Protein AF-A0A7X9L9F7-F1 (afdb_monomer)

Mean predicted aligned error: 1.88 Å

Nearest PDB structures (foldseek):
  4etw-assembly2_C  TM=7.293E-01  e=1.050E-01  Shigella flexneri
  2vav-assembly4_H  TM=7.350E-01  e=4.152E-01  Hapsidospora chrysogena
  3qit-assembly1_A  TM=7.151E-01  e=1.532E+00  Moorena producens 19L
  3qit-assembly2_D  TM=6.453E-01  e=1.335E+00  Moorena producens 19L
  3qit-assembly2_C  TM=7.151E-01  e=2.160E+00  Moorena producens 19L

Radius of gyration: 10.87 Å; Cα contacts (8 Å, |Δi|>4): 77; chains: 1; bounding box: 26×17×28 Å

Sequence (55 aa):
AVIVQGRYDLPCPARTAWDLHRAWPQADLRLVQAGHAATEPAIAAELVRATDSFA

Solvent-accessible surface area (backbone atoms only — not comparable to f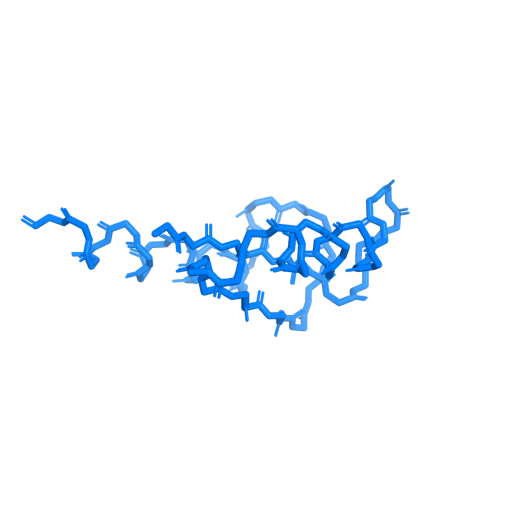ull-atom values): 3266 Å² total; per-residue (Å²): 102,76,45,82,42,22,64,61,12,75,95,61,44,50,64,59,62,49,53,49,32,72,76,38,72,81,37,48,77,43,78,40,98,35,46,74,57,66,81,39,69,65,47,37,52,50,51,51,57,54,55,64,73,72,111

pLDDT: mean 97.74, std 2.29, range [81.94, 98.69]

Foldseek 3Di:
DEAEEECAAPVDHCVVVVVVCVVVVPYHYHYDPDYDDCPDPGNVVVVVVVVVVVD

Secondary structure (DSSP, 8-state):
-EEEEETT-SSS-THHHHHHHHH-TTSEEEEES--S-TTSHHHHHHHHHHHHTT-

Structure (mmCIF, N/CA/C/O backbone):
data_AF-A0A7X9L9F7-F1
#
_entry.id   AF-A0A7X9L9F7-F1
#
loop_
_atom_site.group_PDB
_atom_site.id
_atom_site.type_symbol
_atom_site.label_atom_id
_atom_site.label_alt_id
_atom_site.label_comp_id
_atom_site.label_asym_id
_atom_site.label_entity_id
_atom_site.label_seq_id
_atom_site.pdbx_PDB_ins_code
_atom_site.Cartn_x
_atom_site.Cartn_y
_atom_site.Cartn_z
_atom_site.occupancy
_atom_site.B_iso_or_equiv
_atom_site.auth_seq_id
_atom_site.auth_comp_id
_atom_site.auth_asym_id
_atom_site.auth_atom_id
_atom_site.pdbx_PDB_model_num
ATOM 1 N N . ALA A 1 1 ? -10.104 1.471 8.207 1.00 95.25 1 ALA A N 1
ATOM 2 C CA . ALA A 1 1 ? -9.007 0.716 7.564 1.00 95.25 1 ALA A CA 1
ATOM 3 C C . ALA A 1 1 ? -8.578 1.452 6.304 1.00 95.25 1 ALA A C 1
ATOM 5 O O . ALA A 1 1 ? -9.407 2.158 5.741 1.00 95.25 1 ALA A O 1
ATOM 6 N N . VAL A 1 2 ? -7.319 1.318 5.885 1.00 98.38 2 VAL A N 1
ATOM 7 C CA . VAL A 1 2 ? -6.761 2.012 4.712 1.00 98.38 2 VAL A CA 1
ATOM 8 C C . VAL A 1 2 ? -6.095 0.981 3.801 1.00 98.38 2 VAL A C 1
ATOM 10 O O . VAL A 1 2 ? -5.420 0.077 4.292 1.00 98.38 2 VAL A O 1
ATOM 13 N N . ILE A 1 3 ? -6.295 1.115 2.490 1.00 98.56 3 ILE A N 1
ATOM 14 C CA . ILE A 1 3 ? -5.649 0.323 1.440 1.00 98.56 3 ILE A CA 1
ATOM 15 C C . ILE A 1 3 ? -4.764 1.280 0.641 1.00 98.56 3 ILE A C 1
ATOM 17 O O . ILE A 1 3 ? -5.277 2.176 -0.025 1.00 98.56 3 ILE A O 1
ATOM 21 N N . VAL A 1 4 ? -3.446 1.095 0.689 1.00 98.56 4 VAL A N 1
ATOM 22 C CA . VAL A 1 4 ? -2.489 1.869 -0.116 1.00 98.56 4 VAL A CA 1
ATOM 23 C C . VAL A 1 4 ? -1.987 0.980 -1.247 1.00 98.56 4 VAL A C 1
ATOM 25 O O . VAL A 1 4 ? -1.453 -0.093 -0.982 1.00 98.56 4 VAL A O 1
ATOM 28 N N . GLN A 1 5 ? -2.166 1.410 -2.496 1.00 98.69 5 GLN A N 1
ATOM 29 C CA . GLN A 1 5 ? -1.808 0.624 -3.677 1.00 98.69 5 GLN A CA 1
ATOM 30 C C . GLN A 1 5 ? -1.064 1.477 -4.708 1.00 98.69 5 GLN A C 1
ATOM 32 O O . GLN A 1 5 ? -1.500 2.576 -5.063 1.00 98.69 5 GLN A O 1
ATOM 37 N N . GLY A 1 6 ? 0.035 0.949 -5.247 1.00 98.56 6 GLY A N 1
ATOM 38 C CA . GLY A 1 6 ? 0.730 1.567 -6.371 1.00 98.56 6 GLY A CA 1
ATOM 39 C C . GLY A 1 6 ? -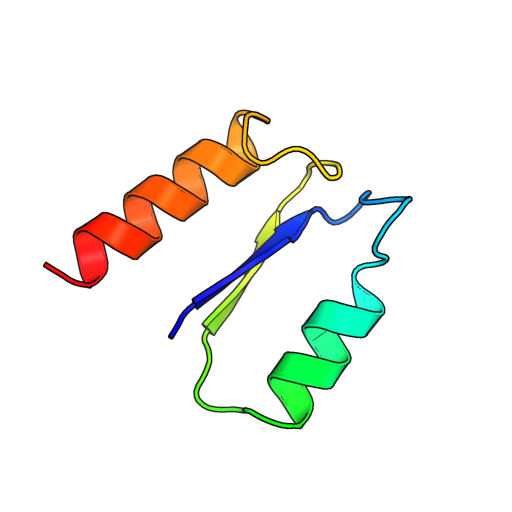0.026 1.380 -7.684 1.00 98.56 6 GLY A C 1
ATOM 40 O O . GLY A 1 6 ? -0.491 0.287 -8.013 1.00 98.56 6 GLY A O 1
ATOM 41 N N . ARG A 1 7 ? -0.149 2.456 -8.464 1.00 98.00 7 ARG A N 1
ATOM 42 C CA . ARG A 1 7 ? -0.805 2.455 -9.780 1.00 98.00 7 ARG A CA 1
ATOM 43 C C . ARG A 1 7 ? -0.085 1.569 -10.799 1.00 98.00 7 ARG A C 1
ATOM 45 O O . ARG A 1 7 ? -0.747 1.018 -11.675 1.00 98.00 7 ARG A O 1
ATOM 52 N N . TYR A 1 8 ? 1.238 1.462 -10.697 1.00 97.88 8 TYR A N 1
ATOM 53 C CA . TYR A 1 8 ? 2.099 0.712 -11.616 1.00 97.88 8 TYR A CA 1
ATOM 54 C C . TYR A 1 8 ? 2.663 -0.565 -10.974 1.00 97.88 8 TYR A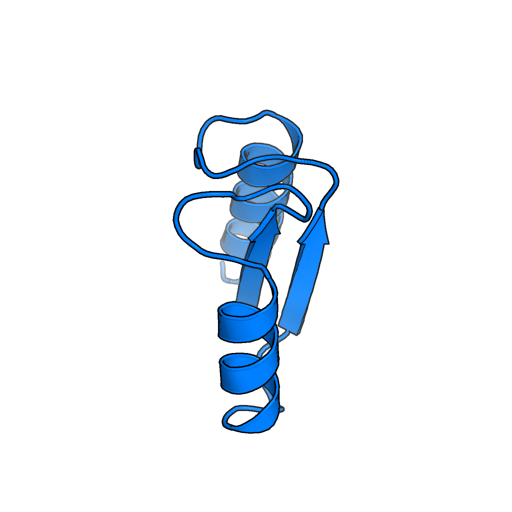 C 1
ATOM 56 O O . TYR A 1 8 ? 3.684 -1.083 -11.419 1.00 97.88 8 TYR A O 1
ATOM 64 N N . ASP A 1 9 ? 2.013 -1.067 -9.922 1.00 98.19 9 ASP A N 1
ATOM 65 C CA . ASP A 1 9 ? 2.328 -2.357 -9.311 1.00 98.19 9 ASP A CA 1
ATOM 66 C C . ASP A 1 9 ? 2.090 -3.495 -10.324 1.00 98.19 9 ASP A C 1
ATOM 68 O O . ASP A 1 9 ? 0.961 -3.737 -10.760 1.00 98.19 9 ASP A O 1
ATOM 72 N N . LEU A 1 10 ? 3.177 -4.156 -10.736 1.00 96.94 10 LEU A N 1
ATOM 73 C CA . LEU A 1 10 ? 3.146 -5.266 -11.691 1.00 96.94 10 LEU A CA 1
ATOM 74 C C . LEU A 1 10 ? 2.831 -6.618 -11.024 1.00 96.94 10 LEU A C 1
ATOM 76 O O . LEU A 1 10 ? 2.004 -7.343 -11.582 1.00 96.94 10 LEU A O 1
ATOM 80 N N . PRO A 1 11 ? 3.438 -6.988 -9.871 1.00 97.19 11 PRO A N 1
ATOM 81 C CA . PRO A 1 11 ? 3.077 -8.217 -9.160 1.00 97.19 11 PRO A CA 1
ATOM 82 C C . PRO A 1 11 ? 1.606 -8.279 -8.737 1.00 97.19 11 PRO A C 1
ATOM 84 O O . PRO A 1 11 ? 0.968 -9.323 -8.870 1.00 97.19 11 PRO A O 1
ATOM 87 N N . CYS A 1 12 ? 1.068 -7.160 -8.250 1.00 96.44 12 CYS A N 1
ATOM 88 C CA . CYS A 1 12 ? -0.281 -7.044 -7.712 1.00 96.44 12 CYS A CA 1
ATOM 89 C C . CYS A 1 12 ? -1.007 -5.874 -8.395 1.00 96.44 12 CYS A C 1
ATOM 91 O O . CYS A 1 12 ? -1.034 -4.768 -7.861 1.00 96.44 12 CYS A O 1
ATOM 93 N N . PRO A 1 13 ? -1.627 -6.078 -9.571 1.00 96.25 13 PRO A N 1
ATOM 94 C CA . PRO A 1 13 ? -2.278 -4.993 -10.298 1.00 96.25 13 PRO A CA 1
ATOM 95 C C . PRO A 1 13 ? -3.368 -4.302 -9.474 1.00 96.25 13 PRO A C 1
ATOM 97 O O . PRO A 1 13 ? -4.161 -4.968 -8.811 1.00 96.25 13 PRO A O 1
ATOM 100 N N . ALA A 1 14 ? -3.508 -2.979 -9.624 1.00 97.44 14 ALA A N 1
ATOM 101 C CA . ALA A 1 14 ? -4.457 -2.143 -8.871 1.00 97.44 14 ALA A CA 1
ATOM 102 C C . ALA A 1 14 ? -5.925 -2.628 -8.873 1.00 97.44 14 ALA A C 1
ATOM 104 O O . ALA A 1 14 ? -6.708 -2.254 -7.999 1.00 97.44 14 ALA A O 1
ATOM 105 N N . ARG A 1 15 ? -6.305 -3.486 -9.830 1.00 98.00 15 ARG A N 1
ATOM 106 C CA . ARG A 1 15 ? -7.610 -4.155 -9.861 1.00 98.00 15 ARG A CA 1
ATOM 107 C C . ARG A 1 15 ? -7.891 -4.964 -8.591 1.00 98.00 15 ARG A C 1
ATOM 109 O O . ARG A 1 15 ? -9.027 -4.950 -8.140 1.00 98.00 15 ARG A O 1
ATOM 116 N N . THR A 1 16 ? -6.899 -5.629 -7.998 1.00 98.06 16 THR A N 1
ATOM 117 C CA . THR A 1 16 ? -7.110 -6.425 -6.773 1.00 98.06 16 THR A CA 1
ATOM 118 C C . THR A 1 16 ? -7.466 -5.536 -5.580 1.00 98.06 16 THR A C 1
ATOM 120 O O . THR A 1 16 ? -8.406 -5.841 -4.850 1.00 98.06 16 THR A O 1
ATOM 123 N N . ALA A 1 17 ? -6.787 -4.396 -5.426 1.00 98.44 17 ALA A N 1
ATOM 124 C CA . ALA A 1 17 ? -7.095 -3.406 -4.397 1.00 98.44 17 ALA A CA 1
ATOM 125 C C . ALA A 1 17 ? -8.476 -2.762 -4.613 1.00 98.44 17 ALA A C 1
ATOM 127 O O . ALA A 1 17 ? -9.217 -2.540 -3.656 1.00 98.44 17 ALA A O 1
ATOM 128 N N . TRP A 1 18 ? -8.856 -2.517 -5.873 1.00 98.31 18 TRP A N 1
ATOM 129 C CA . TRP A 1 18 ? -10.197 -2.046 -6.228 1.00 98.31 18 TRP A CA 1
ATOM 130 C C . TRP A 1 18 ? -11.286 -3.075 -5.907 1.00 98.31 18 TRP A C 1
ATOM 132 O O . TRP A 1 18 ? -12.302 -2.728 -5.309 1.00 98.31 18 TRP A O 1
ATOM 142 N N . ASP A 1 19 ? -11.075 -4.342 -6.263 1.00 98.56 19 ASP A N 1
ATOM 143 C CA . ASP A 1 19 ? -12.018 -5.423 -5.969 1.00 98.56 19 ASP A CA 1
ATOM 144 C C . ASP A 1 19 ? -12.176 -5.609 -4.447 1.00 98.56 19 ASP A C 1
ATOM 146 O O . ASP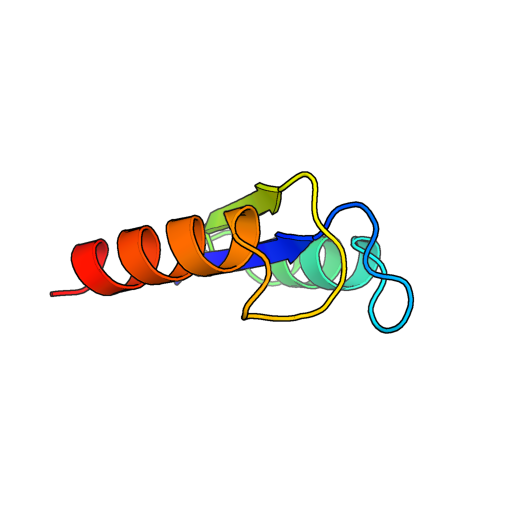 A 1 19 ? -13.301 -5.764 -3.964 1.00 98.56 19 ASP A O 1
ATOM 150 N N . LEU A 1 20 ? -11.084 -5.485 -3.679 1.00 98.50 20 LEU A N 1
ATOM 151 C CA . LEU A 1 20 ? -11.124 -5.479 -2.215 1.00 98.50 20 LEU A CA 1
ATOM 152 C C . LEU A 1 20 ? -11.934 -4.298 -1.668 1.00 98.50 20 LEU A C 1
ATOM 154 O O . LEU A 1 20 ? -12.799 -4.504 -0.823 1.00 98.50 20 LEU A O 1
ATOM 158 N N . HIS A 1 21 ? -11.709 -3.079 -2.161 1.00 98.56 21 HIS A N 1
ATOM 159 C CA . HIS A 1 21 ? -12.482 -1.906 -1.744 1.00 98.56 21 HIS A CA 1
ATOM 160 C C . HIS A 1 21 ? -13.974 -2.044 -2.082 1.00 98.56 21 HIS A C 1
ATOM 162 O O . HIS A 1 2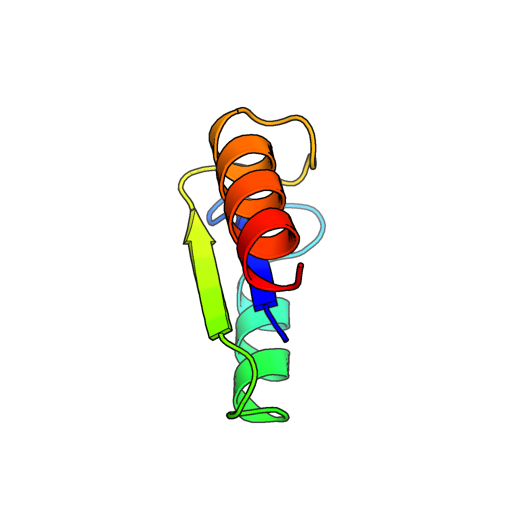1 ? -14.831 -1.684 -1.283 1.00 98.56 21 HIS A O 1
ATOM 168 N N . ARG A 1 22 ? -14.320 -2.639 -3.230 1.00 98.44 22 ARG A N 1
ATOM 169 C CA . ARG A 1 22 ? -15.723 -2.915 -3.576 1.00 98.44 22 ARG A CA 1
ATOM 170 C C . ARG A 1 22 ? -16.380 -3.925 -2.637 1.00 98.44 22 ARG A C 1
ATOM 172 O O . ARG A 1 22 ? -17.564 -3.783 -2.346 1.00 98.44 22 ARG A O 1
ATOM 179 N N . ALA A 1 23 ? -15.638 -4.937 -2.189 1.00 98.69 23 ALA A N 1
ATOM 180 C CA . ALA A 1 23 ? -16.112 -5.906 -1.201 1.00 98.69 23 ALA A CA 1
ATOM 181 C C . ALA A 1 23 ? -16.102 -5.344 0.233 1.00 98.69 23 ALA A C 1
ATOM 183 O O . ALA A 1 23 ? -16.869 -5.806 1.078 1.00 98.69 23 ALA A O 1
ATOM 184 N N . TRP A 1 24 ? -15.272 -4.330 0.499 1.00 98.62 24 TRP A N 1
ATOM 185 C CA . TRP A 1 24 ? -15.145 -3.650 1.786 1.00 98.62 24 TRP A CA 1
ATOM 186 C C . TRP A 1 24 ? -15.205 -2.115 1.639 1.00 98.62 24 TRP A C 1
ATOM 188 O O . TRP A 1 24 ? -14.185 -1.432 1.773 1.00 98.62 24 TRP A O 1
ATOM 198 N N . PRO A 1 25 ? -16.401 -1.543 1.389 1.00 98.06 25 PRO A N 1
ATOM 199 C CA . PRO A 1 25 ? -16.553 -0.128 1.023 1.00 98.06 25 PRO A CA 1
ATOM 200 C C . PRO A 1 25 ? -16.111 0.874 2.095 1.00 98.06 25 PRO A C 1
ATOM 202 O O . PRO A 1 25 ? -15.854 2.034 1.794 1.00 98.06 25 PRO A O 1
ATOM 205 N N . GLN A 1 26 ? -16.039 0.445 3.357 1.00 98.31 26 GLN A N 1
ATOM 206 C CA . GLN A 1 26 ? -15.600 1.271 4.481 1.00 98.31 26 GLN A CA 1
ATOM 207 C C . GLN A 1 26 ? -14.073 1.456 4.532 1.00 98.31 26 GLN A C 1
ATOM 209 O O . GLN A 1 26 ? -13.589 2.266 5.324 1.00 98.31 26 GLN A O 1
ATOM 214 N N . ALA A 1 27 ? -13.300 0.686 3.759 1.00 98.31 27 ALA A N 1
ATOM 215 C CA . ALA A 1 27 ? -11.858 0.876 3.659 1.00 98.31 27 ALA A CA 1
ATOM 216 C C . ALA A 1 27 ? -11.529 2.039 2.714 1.00 98.31 27 ALA A C 1
ATOM 218 O O . ALA A 1 27 ? -12.023 2.083 1.594 1.00 98.31 27 ALA A O 1
ATOM 219 N N . ASP A 1 28 ? -10.663 2.953 3.145 1.00 98.38 28 ASP A N 1
ATOM 220 C CA . ASP A 1 28 ? -10.190 4.078 2.332 1.00 98.38 28 ASP A CA 1
ATOM 221 C C . ASP A 1 28 ? -9.130 3.597 1.327 1.00 98.38 28 ASP A C 1
ATOM 223 O O . ASP A 1 28 ? -8.032 3.200 1.727 1.00 98.38 28 ASP A O 1
ATOM 227 N N . LEU A 1 29 ? -9.471 3.581 0.034 1.00 98.50 29 LEU A N 1
ATOM 228 C CA . LEU A 1 29 ? -8.563 3.173 -1.038 1.00 98.50 29 LEU A CA 1
ATOM 229 C C . LEU A 1 29 ? -7.768 4.369 -1.571 1.00 98.50 29 LEU A C 1
ATOM 231 O O . LEU A 1 29 ? -8.314 5.262 -2.218 1.00 98.50 29 LEU A O 1
ATOM 235 N N . ARG A 1 30 ? -6.446 4.311 -1.404 1.00 98.38 30 ARG A N 1
ATOM 236 C CA . ARG A 1 30 ? -5.489 5.319 -1.866 1.00 98.38 30 ARG A CA 1
ATOM 237 C C . ARG A 1 30 ? -4.598 4.747 -2.960 1.00 98.38 30 ARG A C 1
ATOM 239 O O . ARG A 1 30 ? -3.718 3.925 -2.705 1.00 98.38 30 ARG A O 1
ATOM 246 N N . LEU A 1 31 ? -4.825 5.198 -4.192 1.00 98.12 31 LEU A N 1
ATOM 247 C CA . LEU A 1 31 ? -3.985 4.869 -5.344 1.00 98.12 31 LEU A CA 1
ATOM 248 C C . LEU A 1 31 ? -2.902 5.933 -5.536 1.00 98.12 31 LEU A C 1
ATOM 250 O O . LEU A 1 31 ? -3.221 7.098 -5.772 1.00 98.12 31 LEU A O 1
ATOM 254 N N . VAL A 1 32 ? -1.632 5.529 -5.502 1.00 98.06 32 VAL A N 1
ATOM 255 C CA . VAL A 1 32 ? -0.481 6.439 -5.653 1.00 98.06 32 VAL A CA 1
ATOM 256 C C . VAL A 1 32 ? 0.351 6.134 -6.898 1.00 98.06 32 VAL A C 1
ATOM 258 O O . VAL A 1 32 ? 0.343 5.020 -7.419 1.00 98.06 32 VAL A O 1
ATOM 261 N N . GLN A 1 33 ? 1.082 7.132 -7.400 1.00 97.81 33 GLN A N 1
ATOM 262 C CA . GLN A 1 33 ? 1.969 6.997 -8.566 1.00 97.81 33 GLN A CA 1
ATOM 263 C C . GLN A 1 33 ? 3.278 6.282 -8.173 1.00 97.81 33 GLN A C 1
ATOM 265 O O . GLN A 1 33 ? 4.323 6.915 -8.058 1.00 97.81 33 GLN A O 1
ATOM 270 N N . ALA A 1 34 ? 3.194 4.973 -7.931 1.00 98.25 34 ALA A N 1
ATOM 271 C CA . ALA A 1 34 ? 4.290 4.095 -7.510 1.00 98.25 34 ALA A CA 1
ATOM 272 C C . ALA A 1 34 ? 4.098 2.664 -8.047 1.00 98.25 34 ALA A C 1
ATOM 274 O O . ALA A 1 34 ? 3.037 2.342 -8.598 1.00 98.25 34 ALA A O 1
ATOM 275 N N . GLY A 1 35 ? 5.122 1.829 -7.888 1.00 98.12 35 GLY A N 1
ATOM 276 C CA . GLY A 1 35 ? 5.108 0.389 -8.115 1.00 98.12 35 GLY A CA 1
ATOM 277 C C . GLY A 1 35 ? 4.651 -0.400 -6.884 1.00 98.12 35 GLY A C 1
ATOM 278 O O . GLY A 1 35 ? 3.684 -0.040 -6.219 1.00 98.12 35 GLY A O 1
ATOM 279 N N . HIS A 1 36 ? 5.315 -1.524 -6.621 1.00 98.12 36 HIS A N 1
ATOM 280 C CA . HIS A 1 36 ? 4.896 -2.500 -5.614 1.00 98.12 36 HIS A CA 1
ATOM 281 C C . HIS A 1 36 ? 5.498 -2.260 -4.224 1.00 98.12 36 HIS A C 1
ATOM 283 O O . HIS A 1 36 ? 4.902 -2.622 -3.211 1.00 98.12 36 HIS A O 1
ATOM 289 N N . ALA A 1 37 ? 6.719 -1.729 -4.147 1.00 98.38 37 ALA A N 1
ATOM 290 C CA . ALA A 1 37 ? 7.482 -1.834 -2.912 1.00 98.38 37 ALA A CA 1
ATOM 291 C C . ALA A 1 37 ? 6.985 -0.832 -1.860 1.00 98.38 37 ALA A C 1
ATOM 293 O O . ALA A 1 37 ? 6.848 0.361 -2.123 1.00 98.38 37 ALA A O 1
ATOM 294 N N . ALA A 1 38 ? 6.799 -1.306 -0.623 1.00 97.62 38 ALA A N 1
ATOM 295 C CA . ALA A 1 38 ? 6.385 -0.467 0.505 1.00 97.62 38 ALA A CA 1
ATOM 296 C C . ALA A 1 38 ? 7.372 0.676 0.813 1.00 97.62 38 ALA A C 1
ATOM 298 O O . ALA A 1 38 ? 7.001 1.676 1.422 1.00 97.62 38 ALA A O 1
ATOM 299 N N . THR A 1 39 ? 8.628 0.523 0.390 1.00 98.12 39 THR A N 1
ATOM 300 C CA . THR A 1 39 ? 9.700 1.511 0.547 1.00 98.12 39 THR A CA 1
ATOM 301 C C . THR A 1 39 ? 9.733 2.559 -0.563 1.00 98.12 39 THR A C 1
ATOM 303 O O . THR A 1 39 ? 10.536 3.488 -0.486 1.00 98.12 39 THR A O 1
ATOM 306 N N . GLU A 1 40 ? 8.884 2.453 -1.591 1.00 98.31 40 GLU A N 1
ATOM 307 C CA . GLU A 1 40 ? 8.770 3.515 -2.585 1.00 98.31 40 GLU A CA 1
ATOM 308 C C . GLU A 1 40 ? 8.285 4.804 -1.913 1.00 98.31 40 GLU A C 1
ATOM 310 O O . GLU A 1 40 ? 7.313 4.754 -1.155 1.00 98.31 40 GLU A O 1
ATOM 315 N N . PRO A 1 41 ? 8.905 5.968 -2.186 1.00 98.44 41 PRO A N 1
ATOM 316 C CA . PRO A 1 41 ? 8.654 7.186 -1.416 1.00 98.44 41 PRO A CA 1
ATOM 317 C C . PRO A 1 41 ? 7.175 7.571 -1.292 1.00 98.44 41 PRO A C 1
ATOM 319 O O . PRO A 1 41 ? 6.736 7.975 -0.219 1.00 98.44 41 PRO A O 1
ATOM 322 N N . ALA A 1 42 ? 6.391 7.412 -2.365 1.00 98.25 42 ALA A N 1
ATOM 323 C CA . ALA A 1 42 ? 4.963 7.724 -2.348 1.00 98.25 42 ALA A CA 1
ATOM 324 C C . ALA A 1 42 ? 4.131 6.709 -1.541 1.00 98.25 42 ALA A C 1
ATOM 326 O O . ALA A 1 42 ? 3.183 7.109 -0.871 1.00 98.25 42 ALA A O 1
ATOM 327 N N . ILE A 1 43 ? 4.493 5.419 -1.563 1.00 98.62 43 ILE A N 1
ATOM 328 C CA . ILE A 1 43 ? 3.833 4.390 -0.746 1.00 98.62 43 ILE A CA 1
ATOM 329 C C . ILE A 1 43 ? 4.180 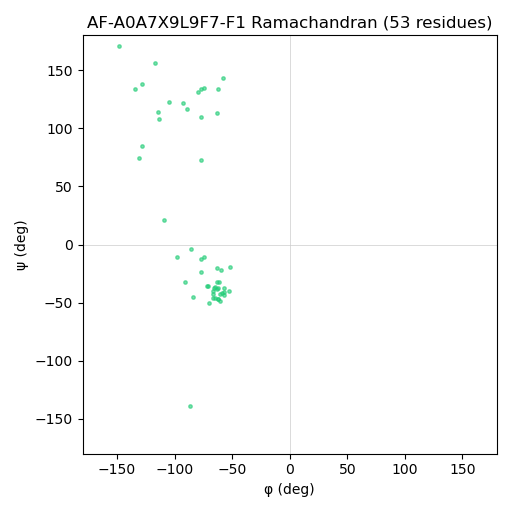4.605 0.725 1.00 98.62 43 ILE A C 1
ATOM 331 O O . ILE A 1 43 ? 3.281 4.700 1.554 1.00 98.62 43 ILE A O 1
ATOM 335 N N . ALA A 1 44 ? 5.468 4.745 1.045 1.00 98.62 44 ALA A N 1
ATOM 336 C CA . ALA A 1 44 ? 5.942 4.943 2.410 1.00 98.62 44 ALA A CA 1
ATOM 337 C C . ALA A 1 44 ? 5.309 6.185 3.058 1.00 98.62 44 ALA A C 1
ATOM 339 O O . ALA A 1 44 ? 4.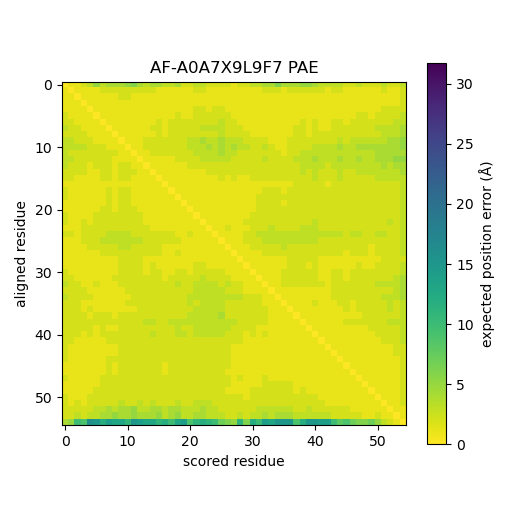847 6.119 4.196 1.00 98.62 44 ALA A O 1
ATOM 340 N N . ALA A 1 45 ? 5.224 7.297 2.318 1.00 98.56 45 ALA A N 1
ATOM 341 C CA . ALA A 1 45 ? 4.573 8.512 2.795 1.00 98.56 45 ALA A CA 1
ATOM 342 C C . ALA A 1 45 ? 3.084 8.297 3.117 1.00 98.56 45 ALA A C 1
ATOM 344 O O . ALA A 1 45 ? 2.612 8.780 4.147 1.00 98.56 45 ALA A O 1
ATOM 345 N N . GLU A 1 46 ? 2.343 7.566 2.277 1.00 98.50 46 GLU A N 1
ATOM 346 C CA . GLU A 1 46 ? 0.934 7.258 2.546 1.00 98.50 46 GLU A CA 1
ATOM 347 C C . GLU A 1 46 ? 0.747 6.255 3.682 1.00 98.50 46 GLU A C 1
ATOM 349 O O . GLU A 1 46 ? -0.187 6.403 4.468 1.00 98.50 46 GLU A O 1
ATOM 354 N N . LEU A 1 47 ? 1.641 5.273 3.816 1.00 98.50 47 LEU A N 1
ATOM 355 C CA . LEU A 1 47 ? 1.615 4.332 4.932 1.00 98.50 47 LEU A CA 1
ATOM 356 C C . LEU A 1 47 ? 1.813 5.055 6.267 1.00 98.50 47 LEU A C 1
ATOM 358 O O . LEU A 1 47 ? 1.010 4.840 7.168 1.00 98.50 47 LEU A O 1
ATOM 3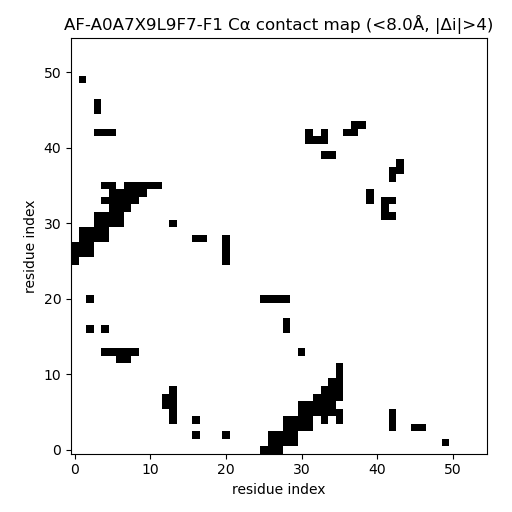62 N N . VAL A 1 48 ? 2.799 5.955 6.373 1.00 98.38 48 VAL A N 1
ATOM 363 C CA . VAL A 1 48 ? 3.021 6.762 7.589 1.00 98.38 48 VAL A CA 1
ATOM 364 C C . VAL A 1 48 ? 1.795 7.622 7.904 1.00 98.38 48 VAL A C 1
ATOM 366 O O . VAL A 1 48 ? 1.272 7.562 9.012 1.00 98.38 48 VAL A O 1
ATOM 369 N N . ARG A 1 49 ? 1.255 8.349 6.913 1.00 98.38 49 ARG A N 1
ATOM 370 C CA . ARG A 1 49 ? 0.025 9.146 7.094 1.00 98.38 49 ARG A CA 1
ATOM 371 C C . ARG A 1 49 ? -1.154 8.294 7.561 1.00 98.38 49 ARG A C 1
ATOM 373 O O . ARG A 1 49 ? -1.951 8.742 8.381 1.00 98.38 49 ARG A O 1
ATOM 380 N N . ALA A 1 50 ? -1.301 7.088 7.013 1.00 98.19 50 ALA A N 1
ATOM 381 C CA . ALA A 1 50 ? -2.355 6.165 7.406 1.00 98.19 50 ALA A CA 1
ATOM 382 C C . ALA A 1 50 ? -2.160 5.676 8.846 1.00 98.19 50 ALA A C 1
ATOM 384 O O . ALA A 1 50 ? -3.115 5.705 9.620 1.00 98.19 50 ALA A O 1
ATOM 385 N N . THR A 1 51 ? -0.944 5.278 9.229 1.00 98.19 51 THR A N 1
ATOM 386 C CA . THR A 1 51 ? -0.661 4.810 10.592 1.00 98.19 51 THR A CA 1
ATOM 387 C C . THR A 1 51 ? -0.803 5.914 11.629 1.00 98.19 51 THR A C 1
ATOM 389 O O . THR A 1 51 ? -1.401 5.667 12.671 1.00 98.19 51 THR A O 1
ATOM 392 N N . ASP A 1 52 ? -0.352 7.132 11.325 1.00 98.31 52 ASP A N 1
ATOM 393 C CA . ASP A 1 52 ? -0.499 8.290 12.212 1.00 98.31 52 ASP A CA 1
ATOM 394 C C . ASP A 1 52 ? -1.978 8.620 12.467 1.00 98.31 52 ASP A C 1
ATOM 396 O O . ASP A 1 52 ? -2.338 9.050 13.555 1.00 98.31 52 ASP A O 1
ATOM 400 N N . SER A 1 53 ? 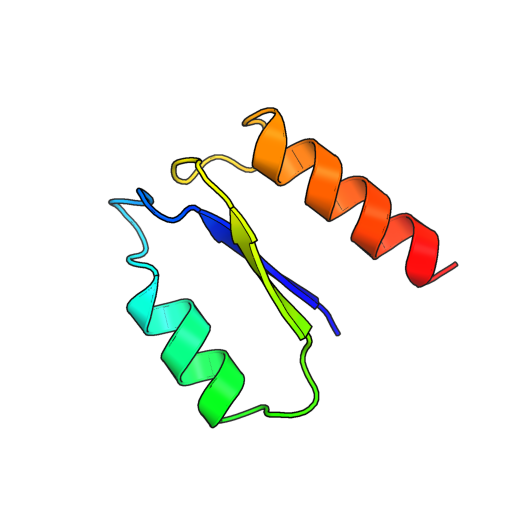-2.858 8.375 11.487 1.00 96.75 53 SER A N 1
ATOM 401 C CA . SER A 1 53 ? -4.306 8.594 11.630 1.00 96.75 53 SER A CA 1
ATOM 402 C C . SER A 1 53 ? -5.037 7.550 12.485 1.00 96.75 53 SER A C 1
ATOM 404 O O . SER A 1 53 ? -6.217 7.733 12.784 1.00 96.75 53 SER A O 1
ATOM 406 N N . PHE A 1 54 ? -4.375 6.443 12.836 1.00 94.88 54 PHE A N 1
ATOM 407 C CA . PHE A 1 54 ? -4.936 5.397 13.699 1.00 94.88 54 PHE A CA 1
ATOM 408 C C . PHE A 1 54 ? -4.507 5.512 15.167 1.00 94.88 54 PHE A C 1
ATOM 410 O O . PHE A 1 54 ? -5.049 4.772 15.990 1.00 94.88 54 PHE A O 1
ATOM 417 N N . ALA A 1 55 ? -3.532 6.372 15.472 1.00 81.94 55 ALA A N 1
ATOM 418 C CA . ALA A 1 55 ? -3.100 6.681 16.834 1.00 81.94 55 ALA A CA 1
ATOM 419 C C . ALA A 1 55 ? -4.108 7.599 17.544 1.00 81.94 55 ALA A C 1
ATOM 421 O O . ALA A 1 55 ? -4.276 7.421 18.772 1.00 81.94 55 ALA A O 1
#